Protein AF-A0A3A5HE55-F1 (afdb_monomer)

Secondary structure (DSSP, 8-state):
--SHHHHHHHHHHHHHHHHHHHHHHHHHIIIIIHHHHHHHHHHHHHHHHHHHHHHHHTTSTTEEEEEE-TTSS-EEEEEETTEEEEEES--SS-HHHHHTT--GGG-EEGGG-

Mean predicted aligned error: 9.42 Å

Nearest PDB structures (foldseek):
  5fsr-assembly2_B  TM=7.596E-01  e=3.000E+00  Escherichia coli K-12
  9b9s-assembly1_A-2  TM=2.644E-01  e=6.479E+00  Vreelandella titanicae

Sequence (113 aa):
MGKVTSTAKVVGKGARLAVKYGPQAKIAWDNGGKQAGTAAARRARSVNSRRKAFKHAATVVEGSVLKVAPTGTTMYVVFAGEVPIATYPKSDLTPVELLAHADLTKRIPANQA

Radius of gyration: 23.81 Å; Cα contacts (8 Å, |Δi|>4): 114; chains: 1; bounding box: 47×58×47 Å

pLDDT: mean 83.3, std 12.32, range [47.78, 96.19]

Solvent-accessible surface area (backbone atoms only — not comparable to full-atom values): 6370 Å² total; per-residue (Å²): 143,76,67,70,68,53,54,54,51,52,52,53,52,51,50,53,48,45,66,71,42,41,64,58,53,49,50,51,32,69,77,46,43,50,60,53,50,51,53,51,50,52,51,52,49,48,55,51,23,48,53,52,30,40,59,53,11,62,76,40,69,66,14,20,37,35,79,42,50,93,83,80,53,72,32,28,38,21,20,44,60,91,46,78,76,48,52,20,58,81,62,93,69,50,71,64,72,67,44,74,84,53,71,73,85,68,46,43,48,37,92,78,113

Structure (mmCIF, N/CA/C/O backbone):
data_AF-A0A3A5HE55-F1
#
_entry.id   AF-A0A3A5HE55-F1
#
loop_
_atom_site.group_PDB
_atom_site.id
_atom_site.type_symbol
_atom_site.label_atom_id
_atom_site.label_alt_id
_atom_site.label_comp_id
_atom_site.label_asym_id
_atom_site.label_entity_id
_atom_site.label_seq_id
_atom_site.pdbx_PDB_ins_code
_atom_site.Cartn_x
_atom_site.Cartn_y
_atom_site.Cartn_z
_atom_site.occupancy
_atom_site.B_iso_or_equiv
_atom_site.auth_seq_id
_atom_site.auth_comp_id
_atom_site.auth_asym_id
_atom_site.auth_atom_id
_atom_site.pdbx_PDB_model_num
ATOM 1 N N . MET A 1 1 ? 29.078 -40.306 -25.748 1.00 47.78 1 MET A N 1
ATOM 2 C CA . MET A 1 1 ? 29.620 -38.925 -25.813 1.00 47.78 1 MET A CA 1
ATOM 3 C C . MET A 1 1 ? 28.673 -37.969 -26.571 1.00 47.78 1 MET A C 1
ATOM 5 O O . MET A 1 1 ? 29.005 -37.547 -27.666 1.00 47.78 1 MET A O 1
ATOM 9 N N . GLY A 1 2 ? 27.486 -37.618 -26.043 1.00 52.81 2 GLY A N 1
ATOM 10 C CA . GLY A 1 2 ? 26.472 -36.864 -26.828 1.00 52.81 2 GLY A CA 1
ATOM 11 C C . GLY A 1 2 ? 25.848 -35.616 -26.185 1.00 52.81 2 GLY A C 1
ATOM 12 O O . GLY A 1 2 ? 25.144 -34.878 -26.864 1.00 52.81 2 GLY A O 1
ATOM 13 N N . LYS A 1 3 ? 26.081 -35.347 -24.892 1.00 53.62 3 LYS A N 1
ATOM 14 C CA . LYS A 1 3 ? 25.403 -34.243 -24.179 1.00 53.62 3 LYS A CA 1
ATOM 15 C C . LYS A 1 3 ? 26.196 -32.928 -24.158 1.00 53.62 3 LYS A C 1
ATOM 17 O O . LYS A 1 3 ? 25.598 -31.864 -24.084 1.00 53.62 3 LYS A O 1
ATOM 22 N N . VAL A 1 4 ? 27.523 -32.981 -24.289 1.00 53.34 4 VAL A N 1
ATOM 23 C CA . VAL A 1 4 ? 28.410 -31.808 -24.128 1.00 53.34 4 VAL A CA 1
ATOM 24 C C . VAL A 1 4 ? 28.394 -30.883 -25.357 1.00 53.34 4 VAL A C 1
ATOM 26 O O . VAL A 1 4 ? 28.434 -29.661 -25.232 1.00 53.34 4 VAL A O 1
ATOM 29 N N . THR A 1 5 ? 28.244 -31.442 -26.560 1.00 50.66 5 THR A N 1
ATOM 30 C CA . THR A 1 5 ? 28.207 -30.690 -27.828 1.00 50.66 5 THR A CA 1
ATOM 31 C C . THR A 1 5 ? 26.898 -29.927 -28.057 1.00 50.66 5 THR A C 1
ATOM 33 O O . THR A 1 5 ? 26.901 -28.907 -28.748 1.00 50.66 5 THR A O 1
ATOM 36 N N . SER A 1 6 ? 25.787 -30.379 -27.466 1.00 54.44 6 SER A N 1
ATOM 37 C CA . SER A 1 6 ? 24.484 -29.704 -27.557 1.00 54.44 6 SER A CA 1
ATOM 38 C C . SER A 1 6 ? 24.457 -28.419 -26.722 1.00 54.44 6 SER A C 1
ATOM 40 O O . SER A 1 6 ? 24.145 -27.344 -27.237 1.00 54.44 6 SER A O 1
ATOM 42 N N . THR A 1 7 ? 24.901 -28.496 -25.465 1.00 55.44 7 THR A N 1
ATOM 43 C CA . THR A 1 7 ? 24.938 -27.355 -24.540 1.00 55.44 7 THR A CA 1
ATOM 44 C C . THR A 1 7 ? 25.855 -26.243 -25.052 1.00 55.44 7 THR A C 1
ATOM 46 O O . THR A 1 7 ? 25.467 -25.079 -25.051 1.00 55.44 7 THR A O 1
ATOM 49 N N . ALA A 1 8 ? 27.025 -26.589 -25.601 1.00 57.38 8 ALA A N 1
ATOM 50 C CA . ALA A 1 8 ? 27.951 -25.616 -26.184 1.00 57.38 8 ALA A CA 1
ATOM 51 C C . ALA A 1 8 ? 27.360 -24.870 -27.401 1.00 57.38 8 ALA A C 1
ATOM 53 O O . ALA A 1 8 ? 27.549 -23.661 -27.546 1.00 57.38 8 ALA A O 1
ATOM 54 N N . LYS A 1 9 ? 26.587 -25.556 -28.258 1.00 57.22 9 LYS A N 1
ATOM 55 C CA . LYS A 1 9 ? 25.902 -24.925 -29.402 1.00 57.22 9 LYS A CA 1
ATOM 56 C C . LYS A 1 9 ? 24.760 -24.003 -28.968 1.00 57.22 9 LYS A C 1
ATOM 58 O O . LYS A 1 9 ? 24.562 -22.963 -29.596 1.00 57.22 9 LYS A O 1
ATOM 63 N N . VAL A 1 10 ? 24.028 -24.351 -27.908 1.00 60.94 10 VAL A N 1
ATOM 64 C CA . VAL A 1 10 ? 22.952 -23.508 -27.354 1.00 60.94 10 VAL A CA 1
ATOM 65 C C . VAL A 1 10 ? 23.530 -22.261 -26.681 1.00 60.94 10 VAL A C 1
ATOM 67 O O . VAL A 1 10 ? 23.065 -21.155 -26.952 1.00 60.94 10 VAL A O 1
ATOM 70 N N . VAL A 1 11 ? 24.609 -22.413 -25.908 1.00 63.81 11 VAL A N 1
ATOM 71 C CA . VAL A 1 11 ? 25.337 -21.293 -25.291 1.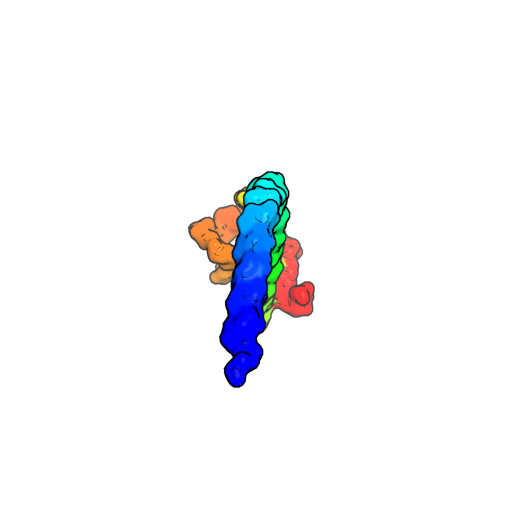00 63.81 11 VAL A CA 1
ATOM 72 C C . VAL A 1 11 ? 25.920 -20.359 -26.360 1.00 63.81 11 VAL A C 1
ATOM 74 O O . VAL A 1 11 ? 25.726 -19.146 -26.293 1.00 63.81 11 VAL A O 1
ATOM 77 N N . GLY A 1 12 ? 26.546 -20.905 -27.409 1.00 63.50 12 GLY A N 1
ATOM 78 C CA . GLY A 1 12 ? 27.101 -20.110 -28.510 1.00 63.50 12 GLY A CA 1
ATOM 79 C C . GLY A 1 12 ? 26.044 -19.362 -29.335 1.00 63.50 12 GLY A C 1
ATOM 80 O O . GLY A 1 12 ? 26.263 -18.213 -29.724 1.00 63.50 12 GLY A O 1
ATOM 81 N N . LYS A 1 13 ? 24.873 -19.969 -29.583 1.00 66.50 13 LYS A N 1
ATOM 82 C CA . LYS A 1 13 ? 23.750 -19.291 -30.256 1.00 66.50 13 LYS A CA 1
ATOM 83 C C . LYS A 1 13 ? 23.134 -18.198 -29.380 1.00 66.50 13 LYS A C 1
ATOM 85 O O . LYS A 1 13 ? 22.875 -17.111 -29.891 1.00 66.50 13 LYS A O 1
ATOM 90 N N . GLY A 1 14 ? 22.960 -18.452 -28.082 1.00 64.25 14 GLY A N 1
ATOM 91 C CA . GLY A 1 14 ? 22.465 -17.463 -27.120 1.00 64.25 14 GLY A CA 1
ATOM 92 C C . GLY A 1 14 ? 23.378 -16.239 -27.009 1.00 64.25 14 GLY A C 1
ATOM 93 O O . GLY A 1 14 ? 22.896 -15.111 -27.075 1.00 64.25 14 GLY A O 1
ATOM 94 N N . ALA A 1 15 ? 24.698 -16.443 -26.956 1.00 68.38 15 ALA A N 1
ATOM 95 C CA . ALA A 1 15 ? 25.672 -15.352 -26.924 1.00 68.38 15 ALA A CA 1
ATOM 96 C C . ALA A 1 15 ? 25.636 -14.498 -28.203 1.00 68.38 15 ALA A C 1
ATOM 98 O O . ALA A 1 15 ? 25.607 -13.271 -28.134 1.00 68.38 15 ALA A O 1
ATOM 99 N N . ARG A 1 16 ? 25.566 -15.130 -29.384 1.00 70.12 16 ARG A N 1
ATOM 100 C CA . ARG A 1 16 ? 25.454 -14.403 -30.663 1.00 70.12 16 ARG A CA 1
ATOM 101 C C . ARG A 1 16 ? 24.160 -13.594 -30.759 1.00 70.12 16 ARG A C 1
ATOM 103 O O . ARG A 1 16 ? 24.181 -12.477 -31.267 1.00 70.12 16 ARG A O 1
ATOM 110 N N . LEU A 1 17 ? 23.050 -14.131 -30.254 1.00 71.06 17 LEU A N 1
ATOM 111 C CA . LEU A 1 17 ? 21.773 -13.417 -30.169 1.00 71.06 17 LEU A CA 1
ATOM 112 C C . LEU A 1 17 ? 21.856 -12.224 -29.209 1.00 71.06 17 LEU A C 1
ATOM 114 O O . LEU A 1 17 ? 21.424 -11.130 -29.564 1.00 71.06 17 LEU A O 1
ATOM 118 N N . ALA A 1 18 ? 22.468 -12.405 -28.038 1.00 67.06 18 ALA A N 1
ATOM 119 C CA . ALA A 1 18 ? 22.660 -11.333 -27.067 1.00 67.06 18 ALA A CA 1
ATOM 120 C C . ALA A 1 18 ? 23.536 -10.199 -27.620 1.00 67.06 18 ALA A C 1
ATOM 122 O O . ALA A 1 18 ? 23.195 -9.035 -27.453 1.00 67.06 18 ALA A O 1
ATOM 123 N N . VAL A 1 19 ? 24.616 -10.511 -28.341 1.00 76.38 19 VAL A N 1
ATOM 124 C CA . VAL A 1 19 ? 25.462 -9.488 -28.980 1.00 76.38 19 VAL A CA 1
ATOM 125 C C . VAL A 1 19 ? 24.718 -8.780 -30.116 1.00 76.38 19 VAL A C 1
ATOM 127 O O . VAL A 1 19 ? 24.777 -7.558 -30.220 1.00 76.38 19 VAL A O 1
ATOM 130 N N . LYS A 1 20 ? 23.980 -9.525 -30.950 1.00 78.75 20 LYS A N 1
ATOM 131 C CA . LYS A 1 20 ? 23.282 -8.959 -32.115 1.00 78.75 20 LYS A CA 1
ATOM 132 C C . LYS A 1 20 ? 22.095 -8.072 -31.732 1.00 78.75 20 LYS A C 1
ATOM 134 O O . LYS A 1 20 ? 21.878 -7.043 -32.364 1.00 78.75 20 LYS A O 1
ATOM 139 N N . TYR A 1 21 ? 21.323 -8.468 -30.723 1.00 77.38 21 TYR A N 1
ATOM 140 C CA . TYR A 1 21 ? 20.075 -7.791 -30.354 1.00 77.38 21 TYR A CA 1
ATOM 141 C C . TYR A 1 21 ? 20.155 -7.030 -29.029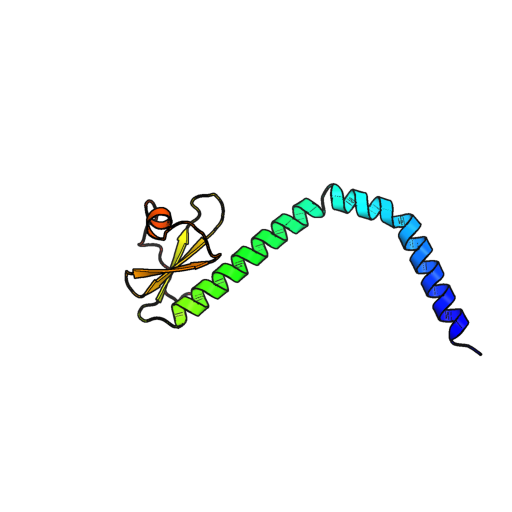 1.00 77.38 21 TYR A C 1
ATOM 143 O O . TYR A 1 21 ? 19.295 -6.196 -28.765 1.00 77.38 21 TYR A O 1
ATOM 151 N N . GLY A 1 22 ? 21.187 -7.259 -28.215 1.00 76.12 22 GLY A N 1
ATOM 152 C CA . GLY A 1 22 ? 21.382 -6.597 -26.924 1.00 76.12 22 GLY A CA 1
ATOM 153 C C . GLY A 1 22 ? 21.405 -5.071 -27.014 1.00 76.12 22 GLY A C 1
ATOM 154 O O . GLY A 1 22 ? 20.654 -4.437 -26.273 1.00 76.12 22 GLY A O 1
ATOM 155 N N . PRO A 1 23 ? 22.171 -4.454 -27.938 1.00 83.81 23 PRO A N 1
ATOM 156 C CA . PRO A 1 23 ? 22.168 -3.001 -28.100 1.00 83.81 23 PRO A CA 1
ATOM 157 C C . PRO A 1 23 ? 20.788 -2.445 -28.478 1.00 83.81 23 PRO A C 1
ATOM 159 O O . PRO A 1 23 ? 20.344 -1.461 -27.894 1.00 83.81 23 PRO A O 1
ATOM 162 N N . GLN A 1 24 ? 20.066 -3.113 -29.383 1.00 83.31 24 GLN A N 1
ATOM 163 C CA . GLN A 1 24 ? 18.729 -2.684 -29.816 1.00 83.31 24 GLN A CA 1
ATOM 164 C C . GLN A 1 24 ? 17.689 -2.835 -28.702 1.00 83.31 24 GLN A C 1
ATOM 166 O O . GLN A 1 24 ? 16.877 -1.940 -28.474 1.00 83.31 24 GLN A O 1
ATOM 171 N N . ALA A 1 25 ? 17.758 -3.933 -27.947 1.00 78.12 25 ALA A N 1
ATOM 172 C CA . ALA A 1 25 ? 16.927 -4.147 -26.770 1.00 78.12 25 ALA A CA 1
ATOM 173 C C . ALA A 1 25 ? 17.209 -3.100 -25.682 1.00 78.12 25 ALA A C 1
ATOM 175 O O . ALA A 1 25 ? 16.276 -2.598 -25.060 1.00 78.12 25 ALA A O 1
ATOM 176 N N . LYS A 1 26 ? 18.479 -2.720 -25.485 1.00 78.38 26 LYS A N 1
ATOM 177 C CA . LYS A 1 26 ? 18.869 -1.665 -24.543 1.00 78.38 26 LYS A CA 1
ATOM 178 C C . LYS A 1 26 ? 18.339 -0.296 -24.966 1.00 78.38 26 LYS A C 1
ATOM 180 O O . LYS A 1 26 ? 17.794 0.401 -24.121 1.00 78.38 26 LYS A O 1
ATOM 185 N N . ILE A 1 27 ? 18.437 0.066 -26.244 1.00 79.44 27 ILE A N 1
ATOM 186 C CA . ILE A 1 27 ? 17.914 1.341 -26.762 1.00 79.44 27 ILE A CA 1
ATOM 187 C C . ILE A 1 27 ? 16.384 1.385 -26.642 1.00 79.44 27 ILE A C 1
ATOM 189 O O . ILE A 1 27 ? 15.836 2.365 -26.146 1.00 79.44 27 ILE A O 1
ATOM 193 N N . ALA A 1 28 ? 15.684 0.309 -27.012 1.00 79.25 28 ALA A N 1
ATOM 194 C CA . ALA A 1 28 ? 14.231 0.220 -26.852 1.00 79.25 28 ALA A CA 1
ATOM 195 C C . ALA A 1 28 ? 13.800 0.294 -25.372 1.00 79.25 28 ALA A C 1
ATOM 197 O O . ALA A 1 28 ? 12.822 0.963 -25.023 1.00 79.25 28 ALA A O 1
ATOM 198 N N . TRP A 1 29 ? 14.554 -0.354 -24.480 1.00 77.62 29 TRP A N 1
ATOM 199 C CA . TRP A 1 29 ? 14.329 -0.271 -23.040 1.00 77.62 29 TRP A CA 1
ATOM 200 C C . TRP A 1 29 ? 14.579 1.137 -22.497 1.00 77.62 29 TRP A C 1
ATOM 202 O O . TRP A 1 29 ? 13.761 1.654 -21.740 1.00 77.62 29 TRP A O 1
ATOM 212 N N . ASP A 1 30 ? 15.677 1.773 -22.896 1.00 79.38 30 ASP A N 1
ATOM 213 C CA . ASP A 1 30 ? 16.058 3.099 -22.420 1.00 79.38 30 ASP A CA 1
ATOM 214 C C . ASP A 1 30 ? 15.089 4.184 -22.924 1.00 79.38 30 ASP A C 1
ATOM 216 O O . ASP A 1 30 ? 14.700 5.049 -22.138 1.00 79.38 30 ASP A O 1
ATOM 220 N N . ASN A 1 31 ? 14.624 4.085 -24.175 1.00 79.88 31 ASN A N 1
ATOM 221 C CA . ASN A 1 31 ? 13.743 5.077 -24.802 1.00 79.88 31 ASN A CA 1
ATOM 222 C C . ASN A 1 31 ? 12.266 4.949 -24.398 1.00 79.88 31 ASN A C 1
ATOM 224 O O . ASN A 1 31 ? 11.549 5.944 -24.414 1.00 79.88 31 ASN A O 1
ATOM 228 N N . GLY A 1 32 ? 11.791 3.751 -24.038 1.00 71.31 32 GLY A N 1
ATOM 229 C CA . GLY A 1 32 ? 10.368 3.540 -23.731 1.00 71.31 32 GLY A CA 1
ATOM 230 C C . GLY A 1 32 ? 10.095 2.534 -22.618 1.00 71.31 32 GLY A C 1
ATOM 231 O O . GLY A 1 32 ? 9.235 2.766 -21.765 1.00 71.31 32 GLY A O 1
ATOM 232 N N . GLY A 1 33 ? 10.863 1.443 -22.563 1.00 77.12 33 GLY A N 1
ATOM 233 C CA . GLY A 1 33 ? 10.671 0.383 -21.567 1.00 77.12 33 GLY A CA 1
ATOM 234 C C . GLY A 1 33 ? 10.797 0.859 -20.115 1.00 77.12 33 GLY A C 1
ATOM 235 O O . GLY A 1 33 ? 9.990 0.476 -19.270 1.00 77.12 33 GLY A O 1
ATOM 236 N N . LYS A 1 34 ? 11.734 1.767 -19.819 1.00 78.81 34 LYS A N 1
ATOM 237 C CA . LYS A 1 34 ? 11.914 2.364 -18.484 1.00 78.81 34 LYS A CA 1
ATOM 238 C C . LYS A 1 34 ? 10.702 3.178 -18.038 1.00 78.81 34 LYS A C 1
ATOM 240 O O . LYS A 1 34 ? 10.273 3.071 -16.887 1.00 78.81 34 LYS A O 1
ATOM 245 N N . GLN A 1 35 ? 10.131 3.985 -18.926 1.00 79.25 35 GLN A N 1
ATOM 246 C CA . GLN A 1 35 ? 8.974 4.817 -18.591 1.00 79.25 35 GLN A CA 1
ATOM 247 C C . GLN A 1 35 ? 7.726 3.950 -18.384 1.00 79.25 35 GLN A C 1
ATOM 249 O O . GLN A 1 35 ? 7.051 4.066 -17.360 1.00 79.25 35 GLN A O 1
ATOM 254 N N . ALA A 1 36 ? 7.486 2.994 -19.284 1.00 80.00 36 ALA A N 1
ATOM 255 C CA . ALA A 1 36 ? 6.395 2.034 -19.149 1.00 80.00 36 ALA A CA 1
ATOM 256 C C . ALA A 1 36 ? 6.540 1.174 -17.879 1.00 80.00 36 ALA A C 1
ATOM 258 O O . ALA A 1 36 ? 5.589 1.015 -17.112 1.00 80.00 36 ALA A O 1
ATOM 259 N N . GLY A 1 37 ? 7.749 0.681 -17.600 1.00 82.00 37 GLY A N 1
ATOM 260 C CA . GLY A 1 37 ? 8.044 -0.126 -16.419 1.00 82.00 37 GLY A CA 1
ATOM 261 C C . GLY A 1 37 ? 7.876 0.648 -15.111 1.00 82.00 37 GLY A C 1
ATOM 262 O O . GLY A 1 37 ? 7.313 0.124 -14.150 1.00 82.00 37 GLY A O 1
ATOM 263 N N . THR A 1 38 ? 8.297 1.915 -15.058 1.00 84.00 38 THR A N 1
ATOM 264 C CA . THR A 1 38 ? 8.112 2.752 -13.860 1.00 84.00 38 THR A CA 1
ATOM 265 C C . THR A 1 38 ? 6.645 3.100 -13.619 1.00 84.00 38 THR A C 1
ATOM 267 O O . THR A 1 38 ? 6.200 3.049 -12.469 1.00 84.00 38 THR A O 1
ATOM 270 N N . ALA A 1 39 ? 5.866 3.374 -14.669 1.00 82.62 39 ALA A N 1
ATOM 271 C CA . ALA A 1 39 ? 4.422 3.581 -14.566 1.00 82.62 39 ALA A CA 1
ATOM 272 C C . ALA A 1 39 ? 3.698 2.313 -14.081 1.00 82.62 39 ALA A C 1
ATOM 274 O O . ALA A 1 39 ? 2.916 2.369 -13.125 1.00 82.62 39 ALA A O 1
ATOM 275 N N . ALA A 1 40 ? 4.026 1.154 -14.661 1.00 84.38 40 ALA A N 1
ATOM 276 C CA . ALA A 1 40 ? 3.491 -0.136 -14.235 1.00 84.38 40 ALA A CA 1
ATOM 277 C C . ALA A 1 40 ? 3.836 -0.434 -12.766 1.00 84.38 40 ALA A C 1
ATOM 279 O O . ALA A 1 40 ? 2.957 -0.780 -11.974 1.00 84.38 40 ALA A O 1
ATOM 280 N N . ALA A 1 41 ? 5.089 -0.209 -12.360 1.00 85.31 41 ALA A N 1
ATOM 281 C CA . ALA A 1 41 ? 5.523 -0.394 -10.979 1.00 85.31 41 ALA A CA 1
ATOM 282 C C . ALA A 1 41 ? 4.795 0.549 -10.006 1.00 85.31 41 ALA A C 1
ATOM 284 O O . ALA A 1 41 ? 4.395 0.125 -8.921 1.00 85.31 41 ALA A O 1
ATOM 285 N N . ARG A 1 42 ? 4.577 1.821 -10.374 1.00 85.56 42 ARG A N 1
ATOM 286 C CA . ARG A 1 42 ? 3.786 2.773 -9.570 1.00 85.56 42 ARG A CA 1
ATOM 287 C C . ARG A 1 42 ? 2.348 2.290 -9.398 1.00 85.56 42 ARG A C 1
ATOM 289 O O . ARG A 1 42 ? 1.829 2.302 -8.279 1.00 85.56 42 ARG A O 1
ATOM 296 N N . ARG A 1 43 ? 1.722 1.802 -10.473 1.00 86.25 43 ARG A N 1
ATOM 297 C CA . ARG A 1 43 ? 0.358 1.266 -10.417 1.00 86.25 43 ARG A CA 1
ATOM 298 C C . ARG A 1 43 ? 0.277 0.029 -9.527 1.00 86.25 43 ARG A C 1
ATOM 300 O O . ARG A 1 43 ? -0.592 -0.023 -8.657 1.00 86.25 43 ARG A O 1
ATOM 307 N N . ALA A 1 44 ? 1.209 -0.908 -9.686 1.00 88.56 44 ALA A N 1
ATOM 308 C CA . ALA A 1 44 ? 1.293 -2.113 -8.867 1.00 88.56 44 ALA A CA 1
ATOM 309 C C . ALA A 1 44 ? 1.481 -1.781 -7.378 1.00 88.56 44 ALA A C 1
ATOM 311 O O . ALA A 1 44 ? 0.779 -2.324 -6.525 1.00 88.56 44 ALA A O 1
ATOM 312 N N . ARG A 1 45 ? 2.363 -0.824 -7.052 1.00 88.38 45 ARG A N 1
ATOM 313 C CA . ARG A 1 45 ? 2.541 -0.336 -5.674 1.00 88.38 45 ARG A CA 1
ATOM 314 C C . ARG A 1 45 ? 1.251 0.250 -5.109 1.00 88.38 45 ARG A C 1
ATOM 316 O O . ARG A 1 45 ? 0.885 -0.100 -3.995 1.00 88.38 45 ARG A O 1
ATOM 323 N N . SER A 1 46 ? 0.532 1.070 -5.877 1.00 88.56 46 SER A N 1
ATOM 324 C CA . SER A 1 46 ? -0.749 1.647 -5.442 1.00 88.56 46 SER A CA 1
ATOM 325 C C . SER A 1 46 ? -1.801 0.573 -5.133 1.00 88.56 46 SER A C 1
ATOM 327 O O . SER A 1 46 ? -2.466 0.649 -4.101 1.00 88.56 46 SER A O 1
ATOM 329 N N . VAL A 1 47 ? -1.917 -0.464 -5.973 1.00 91.25 47 VAL A N 1
ATOM 330 C CA . VAL A 1 47 ? -2.840 -1.592 -5.736 1.00 91.25 47 VAL A CA 1
ATOM 331 C C . VAL A 1 47 ? -2.446 -2.377 -4.484 1.00 91.25 47 VAL A C 1
ATOM 333 O O . VAL A 1 47 ? -3.302 -2.713 -3.666 1.00 91.25 47 VAL A O 1
ATOM 336 N N . ASN A 1 48 ? -1.152 -2.631 -4.295 1.00 93.69 48 ASN A N 1
ATOM 337 C CA . ASN A 1 48 ? -0.658 -3.319 -3.105 1.00 93.69 48 ASN A CA 1
ATOM 338 C C . ASN A 1 48 ? -0.894 -2.502 -1.831 1.00 93.69 48 ASN A C 1
ATOM 340 O O . ASN A 1 48 ? -1.324 -3.064 -0.826 1.00 93.69 48 ASN A O 1
ATOM 344 N N . SER A 1 49 ? -0.663 -1.188 -1.870 1.00 93.75 49 SER A N 1
ATOM 345 C CA . SER A 1 49 ? -0.957 -0.290 -0.749 1.00 93.75 49 SER A CA 1
ATOM 346 C C . SER A 1 49 ? -2.446 -0.278 -0.419 1.00 93.75 49 SER A C 1
ATOM 348 O O . SER A 1 49 ? -2.791 -0.406 0.752 1.00 93.75 49 SER A O 1
ATOM 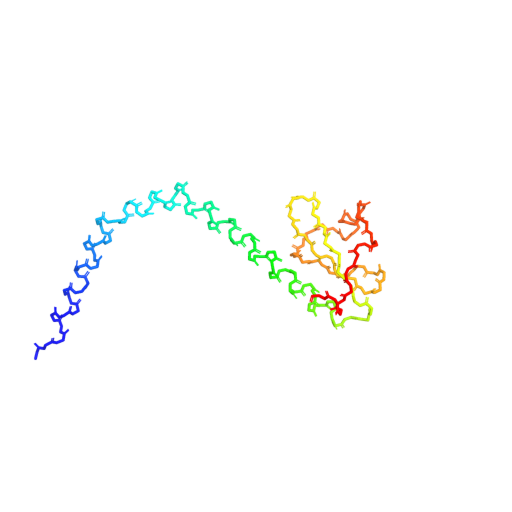350 N N . ARG A 1 50 ? -3.323 -0.243 -1.434 1.00 94.19 50 ARG A N 1
ATOM 351 C CA . ARG A 1 50 ? -4.778 -0.370 -1.252 1.00 94.19 50 ARG A CA 1
ATOM 352 C C . ARG A 1 50 ? -5.125 -1.665 -0.519 1.00 94.19 50 ARG A C 1
ATOM 354 O O . ARG A 1 50 ? -5.786 -1.629 0.511 1.00 94.19 50 ARG A O 1
ATOM 361 N N . ARG A 1 51 ? -4.637 -2.811 -1.011 1.00 94.56 51 ARG A N 1
ATOM 362 C CA . ARG A 1 51 ? -4.894 -4.124 -0.392 1.00 94.56 51 ARG A CA 1
ATOM 363 C C . ARG A 1 51 ? -4.412 -4.186 1.056 1.00 94.56 51 ARG A C 1
ATOM 365 O O . ARG A 1 51 ? -5.109 -4.740 1.897 1.00 94.56 51 ARG A O 1
ATOM 372 N N . LYS A 1 52 ? -3.235 -3.628 1.351 1.00 95.31 52 LYS A N 1
ATOM 373 C CA . LYS A 1 52 ? -2.700 -3.573 2.719 1.00 95.31 52 LYS A CA 1
ATOM 374 C C . LYS A 1 52 ? -3.560 -2.702 3.632 1.00 95.31 52 LYS A C 1
ATOM 376 O O . LYS A 1 52 ? -3.857 -3.136 4.738 1.00 95.31 52 LYS A O 1
ATOM 381 N N . ALA A 1 53 ? -3.989 -1.534 3.154 1.00 95.12 53 ALA A N 1
ATOM 382 C CA . ALA A 1 53 ? -4.852 -0.633 3.910 1.00 95.12 53 ALA A CA 1
ATOM 383 C C . ALA A 1 53 ? -6.184 -1.295 4.267 1.00 95.12 53 ALA A C 1
ATOM 385 O O . ALA A 1 53 ? -6.545 -1.328 5.435 1.00 95.12 53 ALA A O 1
ATOM 386 N N . PHE A 1 54 ? -6.864 -1.908 3.296 1.00 95.50 54 PHE A N 1
ATOM 387 C CA . PHE A 1 54 ? -8.129 -2.596 3.561 1.00 95.50 54 PHE A CA 1
ATOM 388 C C . PHE A 1 54 ? -7.966 -3.837 4.436 1.00 95.50 54 PHE A C 1
ATOM 390 O O . PHE A 1 54 ? -8.789 -4.068 5.315 1.00 95.50 54 PHE A O 1
ATOM 397 N N . LYS A 1 55 ? -6.879 -4.603 4.271 1.00 95.50 55 LYS A N 1
ATOM 398 C CA . LYS A 1 55 ? -6.581 -5.722 5.173 1.00 95.50 55 LYS A CA 1
ATOM 399 C C . LYS A 1 55 ? -6.390 -5.249 6.618 1.00 95.50 55 LYS A C 1
ATOM 401 O O . LYS A 1 55 ? -6.802 -5.954 7.526 1.00 95.50 55 LYS A O 1
ATOM 406 N N . HIS A 1 56 ? -5.776 -4.084 6.824 1.00 95.06 56 HIS A N 1
ATOM 407 C CA . HIS A 1 56 ? -5.609 -3.500 8.155 1.00 95.06 56 HIS A CA 1
ATOM 408 C C . HIS A 1 56 ? -6.924 -2.907 8.689 1.00 95.06 56 HIS A C 1
ATOM 410 O O . HIS A 1 56 ? -7.266 -3.113 9.845 1.00 95.06 56 HIS A O 1
ATOM 416 N N . ALA A 1 57 ? -7.711 -2.244 7.841 1.00 95.38 57 ALA A N 1
ATOM 417 C CA . ALA A 1 57 ? -9.033 -1.748 8.216 1.00 95.38 57 ALA A CA 1
ATOM 418 C C . ALA A 1 57 ? -9.971 -2.893 8.645 1.00 95.38 57 ALA A C 1
ATOM 420 O O . ALA A 1 57 ? -10.746 -2.743 9.577 1.00 95.38 57 ALA A O 1
ATOM 421 N N . ALA A 1 58 ? -9.862 -4.069 8.024 1.00 94.50 58 ALA A N 1
ATOM 422 C CA . ALA A 1 58 ? -10.661 -5.235 8.393 1.00 94.50 58 ALA A CA 1
ATOM 423 C C . ALA A 1 58 ? -10.348 -5.795 9.795 1.00 94.50 58 ALA A C 1
ATOM 425 O O . ALA A 1 58 ? -11.147 -6.560 10.326 1.00 94.50 58 ALA A O 1
ATOM 426 N N . THR A 1 59 ? -9.201 -5.454 10.393 1.00 94.69 59 THR A N 1
ATOM 427 C CA . THR A 1 59 ? -8.825 -5.934 11.734 1.00 94.69 59 THR A CA 1
ATOM 428 C C . THR A 1 59 ? -9.203 -4.970 12.855 1.00 94.69 59 THR A C 1
ATOM 430 O O . THR A 1 59 ? -8.943 -5.280 14.013 1.00 94.69 59 THR A O 1
ATOM 433 N N . VAL A 1 60 ? -9.767 -3.801 12.539 1.00 93.62 60 VAL A N 1
ATOM 434 C CA . VAL A 1 60 ? -10.116 -2.778 13.533 1.00 93.62 60 VAL A CA 1
ATOM 435 C C . VAL A 1 60 ? -11.623 -2.559 13.604 1.00 93.62 60 VAL A C 1
ATOM 437 O O . VAL A 1 60 ? -12.348 -2.767 12.630 1.00 93.62 60 VAL A O 1
ATOM 440 N N . VAL A 1 61 ? -12.097 -2.151 14.782 1.00 92.75 61 VAL A N 1
ATOM 441 C CA . VAL A 1 61 ? -13.512 -1.841 15.018 1.00 92.75 61 VAL A CA 1
ATOM 442 C C . VAL A 1 61 ? -13.892 -0.613 14.190 1.00 92.75 61 VAL A C 1
ATOM 444 O O . VAL A 1 61 ? -13.161 0.377 14.190 1.00 92.75 61 VAL A O 1
ATOM 447 N N . GLU A 1 62 ? -15.001 -0.711 13.450 1.00 91.31 62 GLU A N 1
ATOM 448 C CA . GLU A 1 62 ? -15.476 0.341 12.534 1.00 91.31 62 GLU A CA 1
ATOM 449 C C . GLU A 1 62 ? -14.392 0.80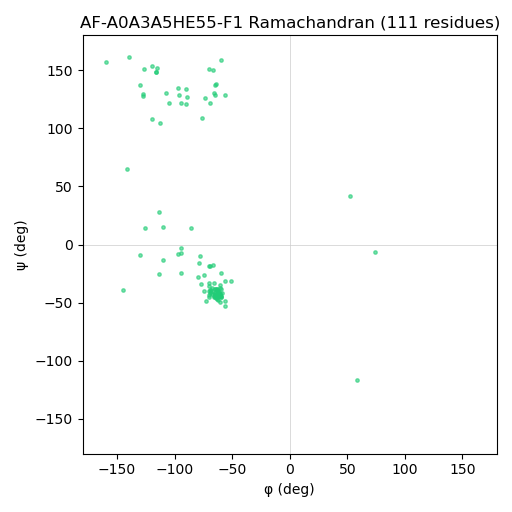7 11.546 1.00 91.31 62 GLU A C 1
ATOM 451 O O . GLU A 1 62 ? -14.204 1.995 11.274 1.00 91.31 62 GLU A O 1
ATOM 456 N N . GLY A 1 63 ? -13.635 -0.157 11.018 1.00 94.69 63 GLY A N 1
ATOM 457 C CA . GLY A 1 63 ? -12.530 0.117 10.118 1.00 94.69 63 GLY A CA 1
ATOM 458 C C . GLY A 1 63 ? -12.959 0.728 8.791 1.00 94.69 63 GLY A C 1
ATOM 459 O O . GLY A 1 63 ? -13.789 0.175 8.062 1.00 94.69 63 GLY A O 1
ATOM 460 N N . SER A 1 64 ? -12.327 1.842 8.430 1.00 95.94 64 SER A N 1
ATOM 461 C CA . SER A 1 64 ? -12.529 2.495 7.137 1.00 95.94 64 SER A CA 1
ATOM 462 C C . SER A 1 64 ? -11.220 3.011 6.545 1.00 95.94 64 SER A C 1
ATOM 464 O O . SER A 1 64 ? -10.197 3.117 7.222 1.00 95.94 64 SER A O 1
ATOM 466 N N . VAL A 1 65 ? -11.223 3.272 5.239 1.00 96.19 65 VAL A N 1
ATOM 467 C CA . VAL A 1 65 ? -10.049 3.729 4.492 1.00 96.19 65 VAL A CA 1
ATOM 468 C C . VAL A 1 65 ? -10.390 4.986 3.705 1.00 96.19 65 VAL A C 1
ATOM 470 O O . VAL A 1 65 ? -11.347 4.996 2.932 1.00 96.19 65 VAL A O 1
ATOM 473 N N . LEU A 1 66 ? -9.566 6.026 3.830 1.00 95.44 66 LEU A N 1
ATOM 474 C CA . LEU A 1 66 ? -9.632 7.225 2.998 1.00 95.44 66 LEU A CA 1
ATOM 475 C C . LEU A 1 66 ? -8.463 7.263 2.019 1.00 95.44 66 LEU A C 1
ATOM 477 O O . LEU A 1 66 ? -7.301 7.124 2.400 1.00 95.44 66 LEU A O 1
ATOM 481 N N . LYS A 1 67 ? -8.766 7.489 0.742 1.00 94.19 67 LYS A N 1
ATOM 482 C CA . LYS A 1 67 ? -7.755 7.710 -0.292 1.00 94.19 67 LYS A CA 1
ATOM 483 C C . LYS A 1 67 ? -7.440 9.204 -0.386 1.00 94.19 67 LYS A C 1
ATOM 485 O O . LYS A 1 67 ? -8.316 9.988 -0.733 1.00 94.19 67 LYS A O 1
ATOM 490 N N . VAL A 1 68 ? -6.181 9.574 -0.173 1.00 92.62 68 VAL A N 1
ATOM 491 C CA . VAL A 1 68 ? -5.681 10.955 -0.267 1.00 92.62 68 VAL A CA 1
ATOM 492 C C . VAL A 1 68 ? -4.476 10.998 -1.210 1.00 92.62 68 VAL A C 1
ATOM 494 O O . VAL A 1 68 ? -3.774 10.002 -1.370 1.00 92.62 68 VAL A O 1
ATOM 497 N N . ALA A 1 69 ? -4.229 12.119 -1.887 1.00 88.88 69 ALA A N 1
ATOM 498 C CA . ALA A 1 69 ? -3.050 12.285 -2.742 1.00 88.88 69 ALA A CA 1
ATOM 499 C C . ALA A 1 69 ? -2.458 13.705 -2.647 1.00 88.88 69 ALA A C 1
ATOM 501 O O . ALA A 1 69 ? -2.481 14.434 -3.637 1.00 88.88 69 ALA A O 1
ATOM 502 N N . PRO A 1 70 ? -1.928 14.113 -1.479 1.00 78.12 70 PRO A N 1
ATOM 503 C CA . PRO A 1 70 ? -1.523 15.502 -1.252 1.00 78.12 70 PRO A CA 1
ATOM 504 C C . PRO A 1 70 ? -0.284 15.908 -2.065 1.00 78.12 70 PRO A C 1
ATOM 506 O O . PRO A 1 70 ? -0.191 17.035 -2.529 1.00 78.12 70 PRO A O 1
ATOM 509 N N . THR A 1 71 ? 0.646 14.980 -2.309 1.00 79.00 71 THR A N 1
ATOM 510 C CA . THR A 1 71 ? 1.907 15.220 -3.041 1.00 79.00 71 THR A CA 1
ATOM 511 C C . THR A 1 71 ? 1.956 14.476 -4.381 1.00 79.00 71 THR A C 1
ATOM 513 O O . THR A 1 71 ? 3.008 14.032 -4.839 1.00 79.00 71 THR A O 1
ATOM 516 N N . GLY A 1 72 ? 0.790 14.232 -4.990 1.00 81.75 72 GLY A N 1
ATOM 517 C CA . GLY A 1 72 ? 0.665 13.469 -6.241 1.00 81.75 72 GLY A CA 1
ATOM 518 C C . GLY A 1 72 ? 0.865 11.952 -6.096 1.00 81.75 72 GLY A C 1
ATOM 519 O O . GLY A 1 72 ? 0.608 11.200 -7.037 1.00 81.75 72 GLY A O 1
ATOM 520 N N . THR A 1 73 ? 1.259 11.467 -4.913 1.00 84.94 73 THR A N 1
ATOM 521 C CA . THR A 1 73 ? 1.287 10.034 -4.591 1.00 84.94 73 THR A CA 1
ATOM 522 C C . THR A 1 73 ? 0.011 9.639 -3.866 1.00 84.94 73 THR A C 1
ATOM 524 O O . THR A 1 73 ? -0.356 10.245 -2.866 1.00 84.94 73 THR A O 1
ATOM 527 N N . THR A 1 74 ? -0.662 8.594 -4.350 1.00 90.44 74 THR A N 1
ATOM 528 C CA . THR A 1 74 ? -1.842 8.050 -3.671 1.00 90.44 74 THR A CA 1
ATOM 529 C C . THR A 1 74 ? -1.451 7.373 -2.362 1.00 90.44 74 THR A C 1
ATOM 531 O O . THR A 1 74 ? -0.697 6.397 -2.366 1.00 90.44 74 THR A O 1
ATOM 534 N N . MET A 1 75 ? -2.034 7.855 -1.273 1.00 92.31 75 MET A N 1
ATOM 535 C CA . MET A 1 75 ? -1.949 7.306 0.069 1.00 92.31 75 MET A CA 1
ATOM 536 C C . MET A 1 75 ? -3.335 6.854 0.534 1.00 92.31 75 MET A C 1
ATOM 538 O O . MET A 1 75 ? -4.360 7.410 0.142 1.00 92.31 75 MET A O 1
ATOM 542 N N . TYR A 1 76 ? -3.360 5.812 1.350 1.00 94.44 76 TYR A N 1
ATOM 543 C CA . TYR A 1 76 ? -4.553 5.220 1.934 1.00 94.44 76 TYR A CA 1
ATOM 544 C C . TYR A 1 76 ? -4.416 5.317 3.447 1.00 94.44 76 TYR A C 1
ATOM 546 O O . TYR A 1 76 ? -3.587 4.619 4.032 1.00 94.44 76 TYR A O 1
ATOM 554 N N . VAL A 1 77 ? -5.194 6.201 4.056 1.00 95.06 77 VAL A N 1
ATOM 555 C CA . VAL A 1 77 ? -5.247 6.381 5.507 1.00 95.06 77 VAL A CA 1
ATOM 556 C C . VAL A 1 77 ? -6.303 5.434 6.057 1.00 95.06 77 VAL A C 1
ATOM 558 O O . VAL A 1 77 ? -7.426 5.406 5.563 1.00 95.06 77 VAL A O 1
ATOM 561 N N . VAL A 1 78 ? -5.930 4.631 7.042 1.00 95.75 78 VAL A N 1
ATOM 562 C CA . VAL A 1 78 ? -6.797 3.684 7.741 1.00 95.75 78 VAL A CA 1
ATOM 563 C C . VAL A 1 78 ? -7.293 4.336 9.021 1.00 95.75 78 VAL A C 1
ATOM 565 O O . VAL A 1 78 ? -6.503 4.919 9.766 1.00 95.75 78 VAL A O 1
ATOM 568 N N . PHE A 1 79 ? -8.585 4.191 9.275 1.00 95.94 79 PHE A N 1
ATOM 569 C CA . PHE A 1 79 ? -9.273 4.691 10.453 1.00 95.94 79 PHE A CA 1
ATOM 570 C C . PHE A 1 79 ? -9.824 3.537 11.287 1.00 95.94 79 PHE A C 1
ATOM 572 O O . PHE A 1 79 ? -10.230 2.514 10.733 1.00 95.94 79 PHE A O 1
ATOM 579 N N . ALA A 1 80 ? -9.865 3.742 12.600 1.00 94.69 80 ALA A N 1
ATOM 580 C CA . ALA A 1 80 ? -10.695 2.995 13.537 1.00 94.69 80 ALA A CA 1
ATOM 581 C C . ALA A 1 80 ? -11.748 3.969 14.084 1.00 94.69 80 ALA A C 1
ATOM 583 O O . ALA A 1 80 ? -11.408 4.881 14.845 1.00 94.69 80 ALA A O 1
ATOM 584 N N . GLY A 1 81 ? -12.994 3.848 13.616 1.00 92.12 81 GLY A N 1
ATOM 585 C CA . GLY A 1 81 ? -14.011 4.884 13.811 1.00 92.12 81 GLY A CA 1
ATOM 586 C C . GLY A 1 81 ? -13.552 6.222 13.216 1.00 92.12 81 GLY A C 1
ATOM 587 O O . GLY A 1 81 ? -13.300 6.324 12.014 1.00 92.12 81 GLY A O 1
ATOM 588 N N . GLU A 1 82 ? -13.375 7.234 14.069 1.00 90.88 82 GLU A N 1
ATOM 589 C CA . GLU A 1 82 ? -12.911 8.576 13.679 1.00 90.88 82 GLU A CA 1
ATOM 590 C C . GLU A 1 82 ? -11.397 8.795 13.802 1.00 90.88 82 GLU A C 1
ATOM 592 O O . GLU A 1 82 ? -10.874 9.818 13.355 1.00 90.88 82 GLU A O 1
ATOM 597 N N . VAL A 1 83 ? -10.665 7.839 14.377 1.00 92.56 83 VAL A N 1
ATOM 598 C CA . VAL A 1 83 ? -9.236 8.007 14.661 1.00 92.56 83 VAL A CA 1
ATOM 599 C C . VAL A 1 83 ? -8.397 7.442 13.511 1.00 92.56 83 VAL A C 1
ATOM 601 O O . VAL A 1 83 ? -8.503 6.248 13.218 1.00 92.56 83 VAL A O 1
ATOM 604 N N . PRO A 1 84 ? -7.529 8.242 12.862 1.00 93.50 84 PRO A N 1
ATOM 605 C CA . PRO A 1 84 ? -6.582 7.723 11.885 1.00 93.50 84 PRO A CA 1
ATOM 606 C C . PRO A 1 84 ? -5.447 6.973 12.592 1.00 93.50 84 PRO A C 1
ATOM 608 O O . PRO A 1 84 ? -4.769 7.524 13.457 1.00 93.50 84 PRO A O 1
ATOM 611 N N . ILE A 1 85 ? -5.214 5.721 12.202 1.00 93.31 85 ILE A N 1
ATOM 612 C CA . ILE A 1 85 ? -4.264 4.822 12.881 1.00 93.31 85 ILE A CA 1
ATOM 613 C C . ILE A 1 85 ? -3.046 4.454 12.030 1.00 93.31 85 ILE A C 1
ATOM 615 O O . ILE A 1 85 ? -2.000 4.094 12.565 1.00 93.31 85 ILE A O 1
ATOM 619 N N . ALA A 1 86 ? -3.161 4.499 10.700 1.00 92.75 86 ALA A N 1
ATOM 620 C CA . ALA A 1 86 ? -2.090 4.073 9.801 1.00 92.75 86 ALA A CA 1
ATOM 621 C C . ALA A 1 86 ? -2.240 4.662 8.398 1.00 92.75 86 ALA A C 1
ATOM 623 O O . ALA A 1 86 ? -3.345 4.945 7.949 1.00 92.75 86 ALA A O 1
ATOM 624 N N . THR A 1 87 ? -1.128 4.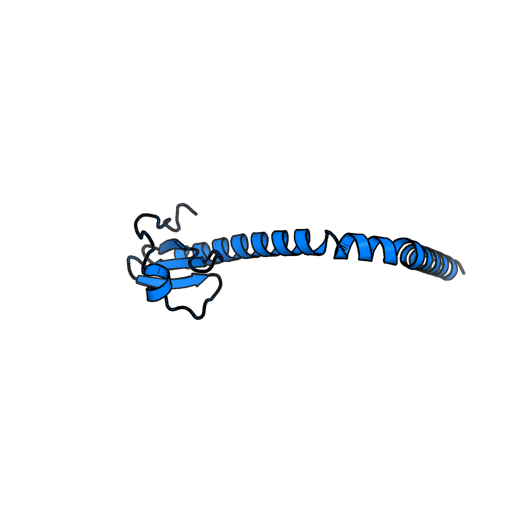739 7.665 1.00 94.12 87 THR A N 1
ATOM 625 C CA . THR A 1 87 ? -1.095 5.197 6.269 1.00 94.12 87 THR A CA 1
ATOM 626 C C . THR A 1 87 ? -0.326 4.206 5.397 1.00 94.12 87 THR A C 1
ATOM 628 O O . THR A 1 87 ? 0.736 3.708 5.782 1.00 94.12 87 THR A O 1
ATOM 631 N N . TYR A 1 88 ? -0.855 3.918 4.204 1.00 93.50 88 TYR A N 1
ATOM 632 C CA . TYR A 1 88 ? -0.217 3.072 3.194 1.00 93.50 88 TYR A CA 1
ATOM 633 C C . TYR A 1 88 ? -0.137 3.777 1.831 1.00 93.50 88 TYR A C 1
ATOM 635 O O . TYR A 1 88 ? -1.171 4.166 1.298 1.00 93.50 88 TYR A O 1
ATOM 643 N N . PRO A 1 89 ? 1.036 3.869 1.180 1.00 91.75 89 PRO A N 1
ATOM 644 C CA . PRO A 1 89 ? 2.350 3.493 1.706 1.00 91.75 89 PRO A CA 1
ATOM 645 C C . PRO A 1 89 ? 2.697 4.292 2.972 1.00 91.75 89 PRO A C 1
ATOM 647 O O . PRO A 1 89 ? 2.101 5.339 3.207 1.00 91.75 89 PRO A O 1
ATOM 650 N N . LYS A 1 90 ? 3.627 3.781 3.791 1.00 89.88 90 LYS A N 1
ATOM 651 C CA . LYS A 1 90 ? 4.111 4.528 4.960 1.00 89.88 90 LYS A CA 1
ATOM 652 C C . LYS A 1 90 ? 4.651 5.879 4.481 1.00 89.88 90 LYS A C 1
ATOM 654 O O . LYS A 1 90 ? 5.442 5.900 3.537 1.00 89.88 90 LYS A O 1
ATOM 659 N N . SER A 1 91 ? 4.200 6.961 5.101 1.00 85.31 91 SER A N 1
ATOM 660 C CA . SER A 1 91 ? 4.710 8.312 4.879 1.00 85.31 91 SER A CA 1
ATOM 661 C C . SER A 1 91 ? 5.260 8.867 6.179 1.00 85.31 91 SER A C 1
ATOM 663 O O . SER A 1 91 ? 4.776 8.506 7.249 1.00 85.31 91 SER A O 1
ATOM 665 N N . A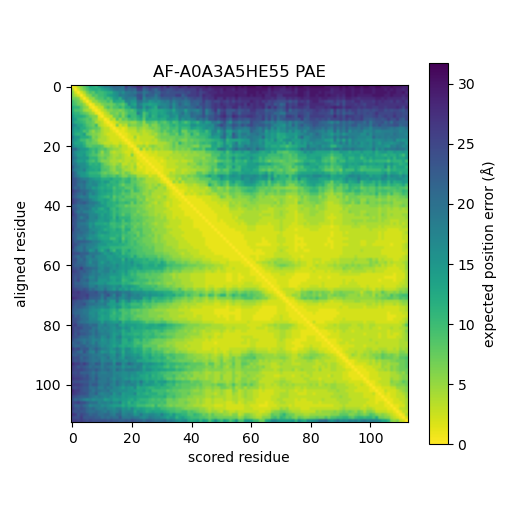SP A 1 92 ? 6.206 9.789 6.055 1.00 85.25 92 ASP A N 1
ATOM 666 C CA . ASP A 1 92 ? 6.730 10.555 7.189 1.00 85.25 92 ASP A CA 1
ATOM 667 C C . ASP A 1 92 ? 5.781 11.700 7.587 1.00 85.25 92 ASP A C 1
ATOM 669 O O . ASP A 1 92 ? 5.873 12.227 8.690 1.00 85.25 92 ASP A O 1
ATOM 673 N N . LEU A 1 93 ? 4.839 12.052 6.700 1.00 85.31 93 LEU A N 1
ATOM 674 C CA . LEU A 1 93 ? 3.772 13.013 6.978 1.00 85.31 93 LEU A CA 1
ATOM 675 C C . LEU A 1 93 ? 2.839 12.492 8.066 1.00 85.31 93 LEU A C 1
ATOM 677 O O . LEU A 1 93 ? 2.417 11.328 8.040 1.00 85.31 93 LEU A O 1
ATOM 681 N N . THR A 1 94 ? 2.473 13.388 8.976 1.00 86.00 94 THR A N 1
ATOM 682 C CA . THR A 1 94 ? 1.520 13.080 10.036 1.00 86.00 94 THR A CA 1
ATOM 683 C C . THR A 1 94 ? 0.113 12.900 9.455 1.00 86.00 94 THR A C 1
ATOM 685 O O . THR A 1 94 ? -0.239 13.525 8.448 1.00 86.00 94 THR A O 1
ATOM 688 N N . PRO A 1 95 ? -0.751 12.079 10.081 1.00 82.56 95 PRO A N 1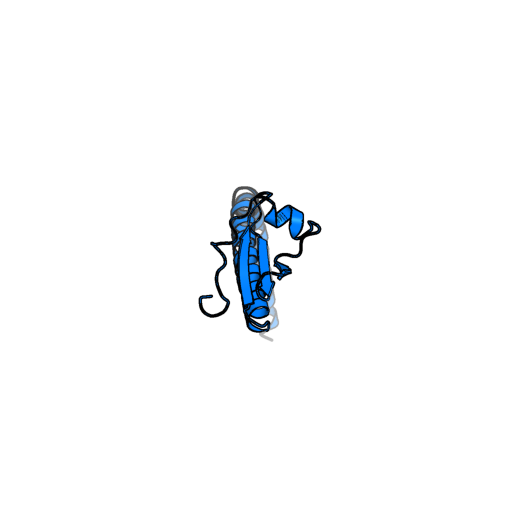
ATOM 689 C CA . PRO A 1 95 ? -2.140 11.953 9.647 1.00 82.56 95 PRO A CA 1
ATOM 690 C C . PRO A 1 95 ? -2.885 13.293 9.610 1.00 82.56 95 PRO A C 1
ATOM 692 O O . PRO A 1 95 ? -3.732 13.484 8.747 1.00 82.56 95 PRO A O 1
ATOM 695 N N . VAL A 1 96 ? -2.545 14.235 10.495 1.00 85.00 96 VAL A N 1
ATOM 696 C CA . VAL A 1 96 ? -3.155 15.574 10.528 1.00 85.00 96 VAL A CA 1
ATOM 697 C C . VAL A 1 96 ? -2.874 16.336 9.233 1.00 85.00 96 VAL A C 1
ATOM 699 O O . VAL A 1 96 ? -3.800 16.843 8.607 1.00 85.00 96 VAL A O 1
ATOM 702 N N . GLU A 1 97 ? -1.622 16.355 8.778 1.00 87.62 97 GLU A N 1
ATOM 703 C CA . GLU A 1 97 ? -1.233 17.031 7.533 1.00 87.62 97 GLU A CA 1
ATOM 704 C C . GLU A 1 97 ? -1.866 16.376 6.302 1.00 87.62 97 GLU A C 1
ATOM 706 O O . GLU A 1 97 ? -2.302 17.061 5.379 1.00 87.62 97 GLU A O 1
ATOM 711 N N . LEU A 1 98 ? -1.966 15.042 6.293 1.00 86.12 98 LEU A N 1
ATOM 712 C CA . LEU A 1 98 ? -2.618 14.311 5.206 1.00 86.12 98 LEU A CA 1
ATOM 713 C C . LEU A 1 98 ? -4.120 14.609 5.129 1.00 86.12 98 LEU A C 1
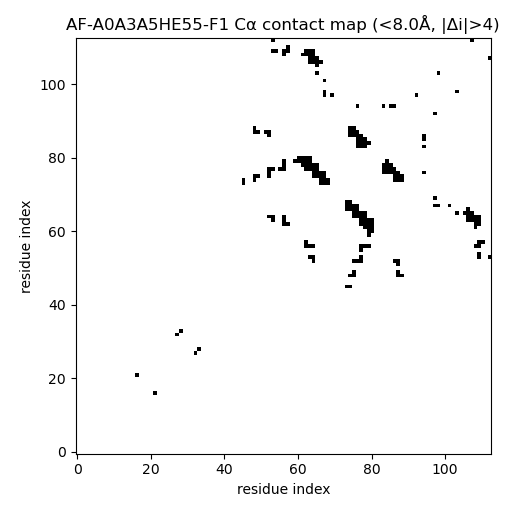ATOM 715 O O . LEU A 1 98 ? -4.693 14.594 4.042 1.00 86.12 98 LEU A O 1
ATOM 719 N N . LEU A 1 99 ? -4.763 14.851 6.270 1.00 90.50 99 LEU A N 1
ATOM 720 C CA . LEU A 1 99 ? -6.211 15.016 6.364 1.00 90.50 99 LEU A CA 1
ATOM 721 C C . LEU A 1 99 ? -6.667 16.478 6.365 1.00 90.50 99 LEU A C 1
ATOM 723 O O . LEU A 1 99 ? -7.863 16.714 6.225 1.00 90.50 99 LEU A O 1
ATOM 727 N N . ALA A 1 100 ? -5.747 17.445 6.447 1.00 87.44 100 ALA A N 1
ATOM 728 C CA . ALA A 1 100 ? -6.045 18.878 6.571 1.00 87.44 100 ALA A CA 1
ATOM 729 C C . ALA A 1 100 ? -7.032 19.420 5.519 1.00 87.44 100 ALA A C 1
ATOM 731 O O . ALA A 1 100 ? -7.807 20.332 5.798 1.00 87.44 100 ALA A O 1
ATOM 732 N N . HIS A 1 101 ? -7.023 18.848 4.314 1.00 8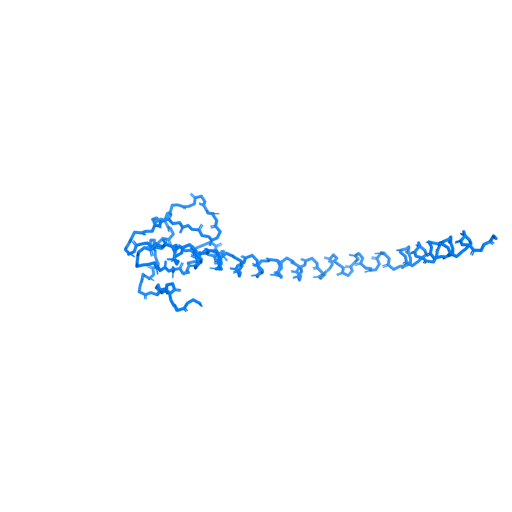5.19 101 HIS A N 1
ATOM 733 C CA . HIS A 1 101 ? -7.917 19.228 3.214 1.00 85.19 101 HIS A CA 1
ATOM 734 C C . HIS A 1 101 ? -8.705 18.037 2.654 1.00 85.19 101 HIS A C 1
ATOM 736 O O . HIS A 1 101 ? -9.243 18.104 1.548 1.00 85.19 101 HIS A O 1
ATOM 742 N N . ALA A 1 102 ? -8.728 16.916 3.377 1.00 88.06 102 ALA A N 1
ATOM 743 C CA . ALA A 1 102 ? -9.381 15.703 2.918 1.00 88.06 102 ALA A CA 1
ATOM 744 C C . ALA A 1 102 ? -10.843 15.668 3.375 1.00 88.06 102 ALA A C 1
ATOM 746 O O . ALA A 1 102 ? -11.161 15.890 4.539 1.00 88.06 102 ALA A O 1
ATOM 747 N N . ASP A 1 103 ? -11.734 15.329 2.449 1.00 91.31 103 ASP A N 1
ATOM 748 C CA . ASP A 1 103 ? -13.138 15.092 2.758 1.00 91.31 103 ASP A CA 1
ATOM 749 C C . ASP A 1 103 ? -13.305 13.718 3.425 1.00 91.31 103 ASP A C 1
ATOM 751 O O . ASP A 1 103 ? -13.162 12.672 2.782 1.00 91.31 103 ASP A O 1
ATOM 755 N N . LEU A 1 104 ? -13.600 13.728 4.727 1.00 91.06 104 LEU A N 1
ATOM 756 C CA . LEU A 1 104 ? -13.753 12.525 5.545 1.00 91.06 104 LEU A CA 1
ATOM 757 C C . LEU A 1 104 ? -15.011 11.718 5.189 1.00 91.06 104 LEU A C 1
ATOM 759 O O . LEU A 1 104 ? -15.065 10.526 5.481 1.00 91.06 104 LEU A O 1
ATOM 763 N N . THR A 1 105 ? -15.991 12.314 4.503 1.00 91.38 105 THR A N 1
ATOM 764 C CA . THR A 1 105 ? -17.216 11.606 4.091 1.00 91.38 105 THR A CA 1
ATOM 765 C C . THR A 1 105 ? -16.955 10.570 2.997 1.00 91.38 105 THR A C 1
ATOM 767 O O . THR A 1 105 ? -17.727 9.633 2.820 1.00 91.38 105 THR A O 1
ATOM 770 N N . LYS A 1 106 ? -15.821 10.680 2.291 1.00 92.19 106 LYS A N 1
ATOM 771 C CA . LYS A 1 106 ? -15.410 9.761 1.216 1.00 92.19 106 LYS A CA 1
ATOM 772 C C . LYS A 1 106 ? -14.664 8.523 1.717 1.00 92.19 106 LYS A C 1
ATOM 774 O O . LYS A 1 106 ? -14.014 7.831 0.927 1.00 92.19 106 LYS A O 1
ATOM 779 N N . ARG A 1 107 ? -14.710 8.254 3.023 1.00 93.69 107 ARG A N 1
ATOM 780 C CA . ARG A 1 107 ? -14.166 7.027 3.610 1.00 93.69 107 ARG A CA 1
ATOM 781 C C . ARG A 1 107 ? -14.935 5.818 3.087 1.00 93.69 107 ARG A C 1
ATOM 783 O O . ARG A 1 107 ? -16.157 5.827 2.992 1.00 93.69 107 ARG A O 1
ATOM 790 N N . ILE A 1 108 ? -14.197 4.762 2.772 1.00 95.06 108 ILE A N 1
ATOM 791 C CA . ILE A 1 108 ? -14.760 3.490 2.328 1.00 95.06 108 ILE A CA 1
ATOM 792 C C . ILE A 1 108 ? -14.652 2.509 3.496 1.00 95.06 108 ILE A C 1
ATOM 794 O O . ILE A 1 108 ? -13.534 2.274 3.969 1.00 95.06 108 ILE A O 1
ATOM 798 N N . PRO A 1 109 ? -15.764 1.937 3.983 1.00 93.19 109 PRO A N 1
ATOM 799 C CA . PRO A 1 109 ? -15.716 0.953 5.055 1.00 93.19 109 PRO A CA 1
ATOM 800 C C . PRO A 1 109 ? -15.026 -0.330 4.576 1.00 93.19 109 PRO A C 1
ATOM 802 O O . PRO A 1 109 ? -15.075 -0.688 3.397 1.00 93.19 109 PRO A O 1
ATOM 805 N N . ALA A 1 110 ? -14.375 -1.045 5.493 1.00 90.19 110 ALA A N 1
ATOM 806 C CA . ALA A 1 110 ? -13.602 -2.242 5.160 1.00 90.19 110 ALA A CA 1
ATOM 807 C C . ALA A 1 110 ? -14.440 -3.357 4.503 1.00 90.19 110 ALA A C 1
ATOM 809 O O . ALA A 1 110 ? -13.896 -4.171 3.760 1.00 90.19 110 ALA A O 1
ATOM 810 N N . ASN A 1 111 ? -15.756 -3.377 4.737 1.00 84.06 111 ASN A N 1
ATOM 811 C CA . ASN A 1 111 ? -16.683 -4.343 4.142 1.00 84.06 111 ASN A CA 1
ATOM 812 C C . ASN A 1 111 ? -17.058 -4.046 2.672 1.00 84.06 111 ASN A C 1
ATOM 814 O O . ASN A 1 111 ? -17.670 -4.898 2.037 1.00 84.06 111 ASN A O 1
ATOM 818 N N . GLN A 1 112 ? -16.698 -2.876 2.129 1.00 75.62 112 GLN A N 1
ATOM 819 C CA . GLN A 1 112 ? -16.995 -2.447 0.750 1.00 75.62 112 GLN A CA 1
ATOM 820 C C . GLN A 1 112 ? -15.738 -2.401 -0.151 1.00 75.62 112 GLN A C 1
ATOM 822 O O . GLN A 1 112 ? -15.736 -1.761 -1.204 1.00 75.62 112 GLN A O 1
ATOM 827 N N . ALA A 1 113 ? -14.645 -3.032 0.291 1.00 62.16 113 ALA A N 1
ATOM 828 C CA . ALA A 1 113 ? -13.297 -2.948 -0.283 1.00 62.16 113 ALA A CA 1
ATOM 829 C C . ALA A 1 113 ? -13.070 -3.710 -1.599 1.00 62.16 113 ALA A C 1
ATOM 831 O O . ALA A 1 113 ? -13.489 -4.879 -1.695 1.00 62.16 113 ALA A O 1
#

Foldseek 3Di:
DPDPVVVVVVVVVVVVCCVVCVVVVVVCCVVPVVVVVVVVVLVVLLVVLVVVQLVVLVVAAQWWWDWFQPPNRTKIFIDRVPHTDAIPPHDPDDPCVRCVPGDPVRIGHSVRD

Organism: NCBI:txid2321396